Protein AF-A0A951GWH3-F1 (afdb_monomer)

Radius of gyration: 17.45 Å; Cα contacts (8 Å, |Δi|>4): 68; chains: 1; bounding box: 43×40×38 Å

Structure (mmCIF, N/CA/C/O backbone):
data_AF-A0A951GWH3-F1
#
_entry.id   AF-A0A951GWH3-F1
#
loop_
_atom_site.group_PDB
_atom_site.id
_atom_site.type_symbol
_atom_site.label_atom_id
_atom_site.label_alt_id
_atom_site.label_comp_id
_atom_site.label_asym_id
_atom_site.label_entity_id
_atom_site.label_seq_id
_atom_site.pdbx_PDB_ins_code
_atom_site.Cartn_x
_atom_site.Cartn_y
_atom_site.Cartn_z
_atom_site.occupancy
_atom_site.B_iso_or_equiv
_atom_site.auth_seq_id
_atom_site.auth_comp_id
_atom_site.auth_asym_id
_atom_site.auth_atom_id
_atom_site.pdbx_PDB_model_num
ATOM 1 N N . MET A 1 1 ? 29.185 -3.821 -13.936 1.00 91.06 1 MET A N 1
ATOM 2 C CA . MET A 1 1 ? 28.615 -3.112 -12.762 1.00 91.06 1 MET A CA 1
ATOM 3 C C . MET A 1 1 ? 28.090 -1.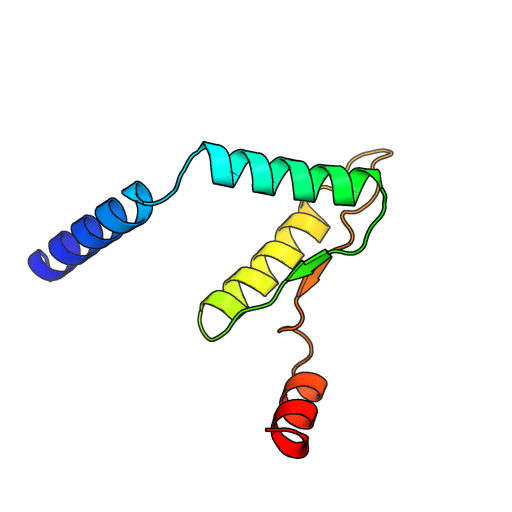720 -13.116 1.00 91.06 1 MET A C 1
ATOM 5 O O . MET A 1 1 ? 26.893 -1.509 -12.989 1.00 91.06 1 MET A O 1
ATOM 9 N N . LYS A 1 2 ? 28.926 -0.787 -13.606 1.00 95.12 2 LYS A N 1
ATOM 10 C CA . LYS A 1 2 ? 28.488 0.583 -13.959 1.00 95.12 2 LYS A CA 1
ATOM 11 C C . LYS A 1 2 ? 27.312 0.615 -14.949 1.00 95.12 2 LYS A C 1
ATOM 13 O O . LYS A 1 2 ? 26.356 1.347 -14.724 1.00 95.12 2 LYS A O 1
ATOM 18 N N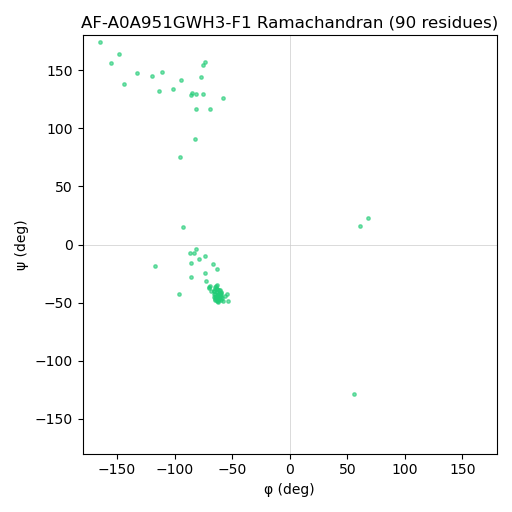 . ASP A 1 3 ? 27.333 -0.228 -15.979 1.00 96.81 3 ASP A N 1
ATOM 19 C CA . ASP A 1 3 ? 26.248 -0.265 -16.975 1.00 96.81 3 ASP A CA 1
ATOM 20 C C . ASP A 1 3 ? 24.962 -0.899 -16.437 1.00 96.81 3 ASP A C 1
ATOM 22 O O . ASP A 1 3 ? 23.867 -0.455 -16.770 1.00 96.81 3 ASP A O 1
ATOM 26 N N . HIS A 1 4 ? 25.080 -1.867 -15.521 1.00 97.25 4 HIS A N 1
ATOM 27 C CA . HIS A 1 4 ? 23.925 -2.432 -14.822 1.00 97.25 4 HIS A CA 1
ATOM 28 C C . HIS A 1 4 ? 23.228 -1.375 -13.954 1.00 97.25 4 HIS A C 1
ATOM 30 O O . HIS A 1 4 ? 22.007 -1.248 -14.011 1.00 97.25 4 HIS A O 1
ATOM 36 N N . LEU A 1 5 ? 24.003 -0.580 -13.205 1.00 98.06 5 LEU A N 1
ATOM 37 C CA . LEU A 1 5 ? 23.477 0.518 -12.388 1.00 98.06 5 LEU A CA 1
ATOM 38 C C . LEU A 1 5 ? 22.784 1.580 -13.246 1.00 98.06 5 LEU A C 1
ATOM 40 O O . LEU A 1 5 ? 21.668 1.979 -12.928 1.00 98.06 5 LEU A O 1
ATOM 44 N N . ARG A 1 6 ? 23.400 1.993 -14.363 1.00 98.19 6 ARG A N 1
ATOM 45 C CA . ARG A 1 6 ? 22.766 2.921 -15.314 1.00 98.19 6 ARG A CA 1
ATOM 46 C C . ARG A 1 6 ? 21.445 2.364 -15.830 1.00 98.19 6 ARG A C 1
ATOM 48 O O . ARG A 1 6 ? 20.433 3.050 -15.758 1.00 98.19 6 ARG A O 1
ATOM 55 N N . GLY A 1 7 ? 21.438 1.104 -16.265 1.00 98.44 7 GLY A N 1
ATOM 56 C CA . GLY A 1 7 ? 20.222 0.446 -16.734 1.00 98.44 7 GLY A CA 1
ATOM 57 C C . GLY A 1 7 ? 19.127 0.376 -15.665 1.00 98.44 7 GLY A C 1
ATOM 58 O O . GLY A 1 7 ? 17.961 0.610 -15.975 1.00 98.44 7 GLY A O 1
ATOM 59 N N . TYR A 1 8 ? 19.479 0.084 -14.410 1.00 97.94 8 TYR A N 1
ATOM 60 C CA . TYR A 1 8 ? 18.528 0.095 -13.296 1.00 97.94 8 TYR A CA 1
ATOM 61 C C . TYR A 1 8 ? 17.929 1.486 -13.067 1.00 97.94 8 TYR A C 1
ATOM 63 O O . TYR A 1 8 ? 16.709 1.611 -13.021 1.00 97.94 8 TYR A O 1
ATOM 71 N N . LEU A 1 9 ? 18.762 2.529 -12.995 1.00 98.31 9 LEU A N 1
ATOM 72 C CA . LEU A 1 9 ? 18.298 3.904 -12.788 1.00 98.31 9 LEU A CA 1
ATOM 73 C C . LEU A 1 9 ? 17.393 4.386 -13.927 1.00 98.31 9 LEU A C 1
ATOM 75 O O . LEU A 1 9 ? 16.376 5.021 -13.664 1.00 98.31 9 LEU A O 1
ATOM 79 N N . THR A 1 10 ? 17.702 4.032 -15.178 1.00 98.44 10 THR A N 1
ATOM 80 C CA . THR A 1 10 ? 16.830 4.335 -16.322 1.00 98.44 10 THR A CA 1
ATOM 81 C C . THR A 1 10 ? 15.463 3.664 -16.184 1.00 98.44 10 THR A C 1
ATOM 83 O O . THR A 1 10 ? 14.442 4.318 -16.385 1.00 98.44 10 THR A O 1
ATOM 86 N N . ARG A 1 11 ? 15.418 2.378 -15.801 1.00 98.19 11 ARG A N 1
ATOM 87 C CA . ARG A 1 11 ? 14.146 1.667 -15.582 1.00 98.19 11 ARG A CA 1
ATOM 88 C C . ARG A 1 11 ? 13.361 2.239 -14.406 1.00 98.19 11 ARG A C 1
ATOM 90 O O . ARG A 1 11 ? 12.149 2.376 -14.512 1.00 98.19 11 ARG A O 1
ATOM 97 N N . LEU A 1 12 ? 14.041 2.595 -13.316 1.00 97.94 12 LEU A N 1
ATOM 98 C CA . LEU A 1 12 ? 13.412 3.226 -12.159 1.00 97.94 12 LEU A CA 1
ATOM 99 C C . LEU A 1 12 ? 12.791 4.574 -12.540 1.00 97.94 12 LEU A C 1
ATOM 101 O O . LEU A 1 12 ? 11.634 4.816 -12.219 1.00 97.94 12 LEU A O 1
ATOM 105 N N . HIS A 1 13 ? 13.523 5.420 -13.268 1.00 98.12 13 HIS A N 1
ATOM 106 C CA . HIS A 1 13 ? 12.996 6.692 -13.760 1.00 98.12 13 HIS A CA 1
ATOM 107 C C . HIS A 1 13 ? 11.772 6.486 -14.658 1.00 98.12 13 HIS A C 1
ATOM 109 O O . HIS A 1 13 ? 10.760 7.157 -14.480 1.00 98.12 13 HIS A O 1
ATOM 115 N N . ALA A 1 14 ? 11.841 5.537 -15.5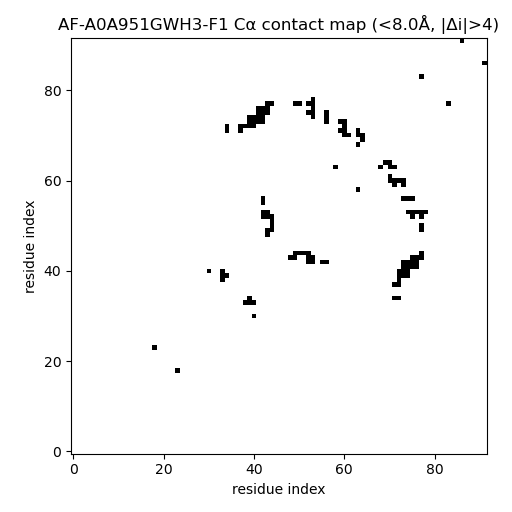97 1.00 98.19 14 ALA A N 1
ATOM 116 C CA . ALA A 1 14 ? 10.712 5.217 -16.465 1.00 98.19 14 ALA A CA 1
ATOM 117 C C . ALA A 1 14 ? 9.484 4.754 -15.664 1.00 98.19 14 ALA A C 1
ATOM 119 O O . ALA A 1 14 ? 8.386 5.219 -15.938 1.00 98.19 14 ALA A O 1
ATOM 120 N N . ALA A 1 15 ? 9.669 3.902 -14.651 1.00 97.25 15 ALA A N 1
ATOM 121 C CA . ALA A 1 15 ? 8.586 3.446 -13.781 1.00 97.25 15 ALA A CA 1
ATOM 122 C C . ALA A 1 15 ? 7.996 4.579 -12.924 1.00 97.25 15 ALA A C 1
ATOM 124 O O . ALA A 1 15 ? 6.785 4.663 -12.761 1.00 97.25 15 ALA A O 1
ATOM 125 N N . LEU A 1 16 ? 8.825 5.482 -12.395 1.00 96.19 16 LEU A N 1
ATOM 126 C CA . LEU A 1 16 ? 8.335 6.646 -11.650 1.00 96.19 16 LEU A CA 1
ATOM 127 C C . LEU A 1 16 ? 7.540 7.600 -12.550 1.00 96.19 16 LEU A C 1
ATOM 129 O O . LEU A 1 16 ? 6.530 8.144 -12.117 1.00 96.19 16 LEU A O 1
ATOM 133 N N . ALA A 1 17 ? 7.951 7.756 -13.810 1.00 96.69 17 ALA A N 1
ATOM 134 C CA . ALA A 1 17 ? 7.262 8.605 -14.776 1.00 96.69 17 ALA A CA 1
ATOM 135 C C . ALA A 1 17 ? 5.859 8.097 -15.159 1.00 96.69 17 ALA A C 1
ATOM 137 O O . ALA A 1 17 ? 5.074 8.870 -15.701 1.00 96.69 17 ALA A O 1
ATOM 138 N N . THR A 1 18 ? 5.516 6.830 -14.883 1.00 97.00 18 THR A N 1
ATOM 139 C CA . THR A 1 18 ? 4.156 6.313 -15.120 1.00 97.00 18 THR A CA 1
ATOM 140 C C . THR A 1 18 ? 3.181 6.624 -13.986 1.00 97.00 18 THR A C 1
ATOM 142 O O . THR A 1 18 ? 1.996 6.326 -14.110 1.00 97.00 18 THR A O 1
ATOM 145 N N . ILE A 1 19 ? 3.653 7.167 -12.862 1.00 95.75 19 ILE A N 1
ATOM 146 C CA . ILE A 1 19 ? 2.802 7.469 -11.709 1.00 95.75 19 ILE A CA 1
ATOM 147 C C . ILE A 1 19 ? 2.096 8.808 -11.953 1.00 95.75 19 ILE A C 1
ATOM 149 O O . ILE A 1 19 ? 2.742 9.851 -12.024 1.00 95.75 19 ILE A O 1
ATOM 153 N N . SER A 1 20 ? 0.764 8.788 -12.047 1.00 97.12 20 SER A N 1
ATOM 154 C CA . SER A 1 20 ? -0.051 10.009 -12.098 1.00 97.12 20 SER A CA 1
ATOM 155 C C . SER A 1 20 ? -0.136 10.650 -10.713 1.00 97.12 20 SER A C 1
ATOM 157 O O . SER A 1 20 ? -0.490 9.997 -9.725 1.00 97.12 20 SER A O 1
ATOM 159 N N . ALA A 1 21 ? 0.156 11.950 -10.648 1.00 96.25 21 ALA A N 1
ATOM 160 C CA . ALA A 1 21 ? 0.031 12.731 -9.422 1.00 96.25 21 ALA A CA 1
ATOM 161 C C . ALA A 1 21 ? -1.430 12.803 -8.951 1.00 96.25 21 ALA A C 1
ATOM 163 O O . ALA A 1 21 ? -1.705 12.745 -7.755 1.00 96.25 21 ALA A O 1
ATOM 164 N N . GLU A 1 22 ? -2.367 12.863 -9.894 1.00 97.62 22 GLU A N 1
ATOM 165 C CA . GLU A 1 22 ? -3.805 12.916 -9.648 1.00 97.62 22 GLU A CA 1
ATOM 166 C C . GLU A 1 22 ? -4.299 11.621 -8.996 1.00 97.62 22 GLU A C 1
ATOM 168 O O . GLU A 1 22 ? -4.992 11.667 -7.981 1.00 97.62 22 GLU A O 1
ATOM 173 N N . GLN A 1 23 ? -3.888 10.460 -9.519 1.00 96.81 23 GLN A N 1
ATOM 174 C CA . GLN A 1 23 ? -4.235 9.161 -8.932 1.00 96.81 23 GLN A CA 1
ATOM 175 C C . GLN A 1 23 ? -3.653 8.997 -7.522 1.00 96.81 23 GLN A C 1
ATOM 177 O O . GLN A 1 23 ? -4.311 8.452 -6.633 1.00 96.81 23 GLN A O 1
ATOM 182 N N . LEU A 1 24 ? -2.429 9.484 -7.296 1.00 96.38 24 LEU A N 1
ATOM 183 C CA . LEU A 1 24 ? -1.796 9.432 -5.980 1.00 96.38 24 LEU A CA 1
ATOM 184 C C . LEU A 1 24 ? -2.501 10.348 -4.965 1.00 96.38 24 LEU A C 1
ATOM 186 O O . LEU A 1 24 ? -2.696 9.956 -3.810 1.00 96.38 24 LEU A O 1
ATOM 190 N N . ALA A 1 25 ? -2.915 11.542 -5.393 1.00 97.62 25 ALA A N 1
ATOM 191 C CA . ALA A 1 25 ? -3.714 12.451 -4.578 1.00 97.62 25 ALA A CA 1
ATOM 192 C C . ALA A 1 25 ? -5.072 11.825 -4.228 1.00 97.62 25 ALA A C 1
ATOM 194 O O . ALA A 1 25 ? -5.452 11.793 -3.059 1.00 97.62 25 ALA A O 1
ATOM 195 N N . GLU A 1 26 ? -5.755 11.225 -5.206 1.00 97.94 26 GLU A N 1
ATOM 196 C CA . GLU A 1 26 ? -7.035 10.554 -4.979 1.00 97.94 26 GLU A CA 1
ATOM 197 C C . GLU A 1 26 ? -6.910 9.386 -3.985 1.00 97.94 26 GLU A C 1
ATOM 199 O O . GLU A 1 26 ? -7.747 9.229 -3.090 1.00 97.94 26 GLU A O 1
ATOM 204 N N . LEU A 1 27 ? -5.854 8.572 -4.099 1.00 96.31 27 LEU A N 1
ATOM 205 C CA . LEU A 1 27 ? -5.574 7.502 -3.139 1.00 96.31 27 LEU A CA 1
ATOM 206 C C . LEU A 1 27 ? -5.373 8.061 -1.724 1.00 96.31 27 LEU A C 1
ATOM 208 O O . LEU A 1 27 ? -5.933 7.528 -0.761 1.00 96.31 27 LEU A O 1
ATOM 212 N N . SER A 1 28 ? -4.604 9.143 -1.604 1.00 96.12 28 SER A N 1
ATOM 213 C CA . SER A 1 28 ? -4.323 9.802 -0.325 1.00 96.12 28 SER A CA 1
ATOM 214 C C . SER A 1 28 ? -5.607 10.332 0.322 1.00 96.12 28 SER A C 1
ATOM 216 O O . SER A 1 28 ? -5.859 10.068 1.500 1.00 96.12 28 SER A O 1
ATOM 218 N N . ASP A 1 29 ? -6.475 10.974 -0.462 1.00 97.94 29 ASP A N 1
ATOM 219 C CA . ASP A 1 29 ? -7.774 11.469 -0.004 1.00 97.94 29 ASP A CA 1
ATOM 220 C C . ASP A 1 29 ? -8.693 10.335 0.460 1.00 97.94 29 ASP A C 1
ATOM 222 O O . ASP A 1 29 ? -9.345 10.436 1.502 1.00 97.94 29 ASP A O 1
ATOM 226 N N . ARG A 1 30 ? -8.740 9.219 -0.278 1.00 97.69 30 ARG A N 1
ATOM 227 C CA . ARG A 1 30 ? -9.546 8.043 0.093 1.00 97.69 30 ARG A CA 1
ATOM 228 C C . ARG A 1 30 ? -9.071 7.420 1.408 1.00 97.69 30 ARG A C 1
ATOM 230 O O . ARG A 1 30 ? -9.900 7.050 2.248 1.00 97.69 30 ARG A O 1
ATOM 237 N N . LEU A 1 31 ? -7.757 7.328 1.615 1.00 96.44 31 LEU A N 1
ATOM 238 C CA . LEU A 1 31 ? -7.177 6.851 2.872 1.00 96.44 31 LEU A CA 1
ATOM 239 C C . LEU A 1 31 ? -7.495 7.803 4.028 1.00 96.44 31 LEU A C 1
ATOM 241 O O . LEU A 1 31 ? -7.930 7.355 5.090 1.00 96.44 31 LEU A O 1
ATOM 245 N N . TYR A 1 32 ? -7.349 9.112 3.816 1.00 95.25 32 TYR A N 1
ATOM 246 C CA . TYR A 1 32 ? -7.634 10.109 4.842 1.00 95.25 32 TYR A CA 1
ATOM 247 C C . TYR A 1 32 ? -9.116 10.136 5.236 1.00 95.25 32 TYR A C 1
ATOM 249 O O . TYR A 1 32 ? -9.435 10.118 6.425 1.00 95.25 32 TYR A O 1
ATOM 257 N N . ARG A 1 33 ? -10.034 10.061 4.265 1.00 97.31 33 ARG A N 1
ATOM 258 C CA . ARG A 1 33 ? -11.475 9.917 4.538 1.00 97.31 33 ARG A CA 1
ATOM 259 C C . ARG A 1 33 ? -11.776 8.646 5.326 1.00 97.31 33 ARG A C 1
ATOM 261 O O . ARG A 1 33 ? -12.533 8.689 6.286 1.00 97.31 33 ARG A O 1
ATOM 268 N N . SER A 1 34 ? -11.138 7.524 4.988 1.00 96.19 34 SER A N 1
ATOM 269 C CA . SER A 1 34 ? -11.307 6.271 5.739 1.00 96.19 34 SER A CA 1
ATOM 270 C C . SER A 1 34 ? -10.877 6.416 7.202 1.00 96.19 34 SER A C 1
ATOM 272 O O . SER A 1 34 ? -11.562 5.931 8.101 1.00 96.19 34 SER A O 1
ATOM 274 N N . TYR A 1 35 ? -9.794 7.151 7.455 1.00 94.69 35 TYR A N 1
ATOM 275 C CA . TYR A 1 35 ? -9.373 7.518 8.80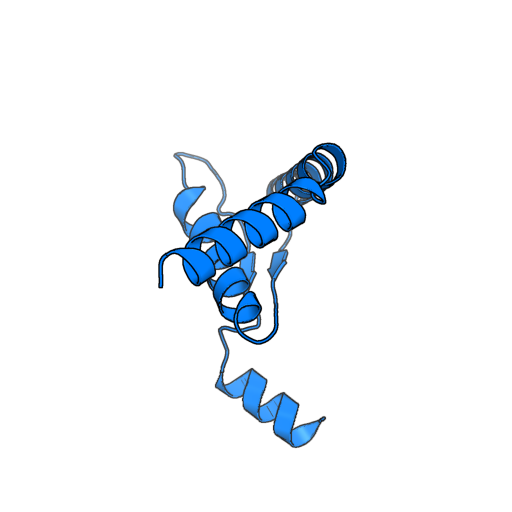3 1.00 94.69 35 TYR A CA 1
ATOM 276 C C . TYR A 1 35 ? -10.383 8.430 9.521 1.00 94.69 35 TYR A C 1
ATOM 278 O O . TYR A 1 35 ? -10.726 8.184 10.682 1.00 94.69 35 TYR A O 1
ATOM 286 N N . GLN A 1 36 ? -10.897 9.461 8.844 1.00 94.19 36 GLN A N 1
ATOM 287 C CA . GLN A 1 36 ? -11.914 10.365 9.396 1.00 94.19 36 GLN A CA 1
ATOM 288 C C . GLN A 1 36 ? -13.230 9.642 9.714 1.00 94.19 36 GLN A C 1
ATOM 290 O O . GLN A 1 36 ? -13.849 9.911 10.744 1.00 94.19 36 GLN A O 1
ATOM 295 N N . ASP A 1 37 ? -13.600 8.652 8.914 1.00 96.44 37 ASP A N 1
ATOM 296 C CA . ASP A 1 37 ? -14.796 7.838 9.128 1.00 96.44 37 ASP A CA 1
ATOM 297 C C . ASP A 1 37 ? -14.577 6.713 10.157 1.00 96.44 37 ASP A C 1
ATOM 299 O O . ASP A 1 37 ? -15.505 5.975 10.479 1.00 96.44 37 ASP A O 1
ATOM 303 N N . GLY A 1 38 ? -13.353 6.540 10.674 1.00 94.50 38 GLY A N 1
ATOM 304 C CA . GLY A 1 38 ? -13.019 5.462 11.611 1.00 94.50 38 GLY A CA 1
ATOM 305 C C . GLY A 1 38 ? -13.066 4.059 10.991 1.00 94.50 38 GLY A C 1
ATOM 306 O O . GLY A 1 38 ? -13.230 3.074 11.714 1.00 94.50 38 GLY A O 1
ATOM 307 N N . LYS A 1 39 ? -12.928 3.954 9.665 1.00 97.19 39 LYS A N 1
ATOM 308 C CA . LYS A 1 39 ? -12.956 2.691 8.917 1.00 97.19 39 LYS A CA 1
ATOM 309 C C . LYS A 1 39 ? -11.657 1.909 9.094 1.00 97.19 39 LYS A C 1
ATOM 311 O O . LYS A 1 39 ? -10.598 2.475 9.349 1.00 97.19 39 LYS A O 1
ATOM 316 N N . GLN A 1 40 ? -11.750 0.592 8.930 1.00 97.44 40 GLN A N 1
ATOM 317 C CA . GLN A 1 40 ? -10.592 -0.293 8.847 1.00 97.44 40 GLN A CA 1
ATOM 318 C C . GLN A 1 40 ? -10.075 -0.335 7.406 1.00 97.44 40 GLN A C 1
ATOM 320 O O . GLN A 1 40 ? -10.843 -0.594 6.482 1.00 97.44 40 GLN A O 1
ATOM 325 N N . VAL A 1 41 ? -8.773 -0.132 7.231 1.00 97.75 41 VAL A N 1
ATOM 326 C CA . VAL A 1 41 ? -8.065 -0.350 5.969 1.00 97.75 41 VAL A CA 1
ATOM 327 C C . VAL A 1 41 ? -7.326 -1.684 6.044 1.00 97.75 41 VAL A C 1
ATOM 329 O O . VAL A 1 41 ? -6.662 -1.990 7.037 1.00 97.75 41 VAL A O 1
ATOM 332 N N . PHE A 1 42 ? -7.446 -2.480 4.988 1.00 97.88 42 PHE A N 1
ATOM 333 C CA . PHE A 1 42 ? -6.666 -3.696 4.801 1.00 97.88 42 PHE A CA 1
ATOM 334 C C . PHE A 1 42 ? -5.750 -3.503 3.601 1.00 97.88 42 PHE A C 1
ATOM 336 O O . PHE A 1 42 ? -6.199 -3.045 2.550 1.00 97.88 42 PHE A O 1
ATOM 343 N N . VAL A 1 43 ? -4.476 -3.835 3.767 1.00 97.75 43 VAL A N 1
ATOM 344 C CA . VAL A 1 43 ? -3.480 -3.816 2.693 1.00 97.75 43 VAL A CA 1
ATOM 345 C C . VAL A 1 43 ? -2.916 -5.215 2.506 1.00 97.75 43 VAL A C 1
ATOM 347 O O . VAL A 1 43 ? -2.816 -5.989 3.457 1.00 97.75 43 VAL A O 1
ATOM 350 N N . LEU A 1 44 ? -2.603 -5.566 1.265 1.00 97.81 44 LEU A N 1
ATOM 351 C CA . LEU A 1 44 ? -2.043 -6.861 0.918 1.00 97.81 44 LEU A CA 1
ATOM 352 C C . LEU A 1 44 ? -1.240 -6.770 -0.377 1.00 97.81 44 LEU A C 1
ATOM 354 O O . LEU A 1 44 ? -1.490 -5.904 -1.215 1.00 97.81 44 LEU A O 1
ATOM 358 N N . GLY A 1 45 ? -0.307 -7.694 -0.554 1.00 96.81 45 GLY A N 1
ATOM 359 C CA . GLY A 1 45 ? 0.447 -7.851 -1.790 1.00 96.81 45 GLY A CA 1
ATOM 360 C C . GLY A 1 45 ? 1.177 -9.187 -1.853 1.00 96.81 45 GLY A C 1
ATOM 361 O O . GLY A 1 45 ? 1.210 -9.934 -0.879 1.00 96.81 45 GLY A O 1
ATOM 362 N N . ASN A 1 46 ? 1.790 -9.473 -3.001 1.00 95.88 46 ASN A N 1
ATOM 363 C CA . ASN A 1 46 ? 2.569 -10.692 -3.231 1.00 95.88 46 ASN A CA 1
ATOM 364 C C . ASN A 1 46 ? 4.064 -10.368 -3.359 1.00 95.88 46 ASN A C 1
ATOM 366 O O . ASN A 1 46 ? 4.437 -9.301 -3.850 1.00 95.88 46 ASN A O 1
ATOM 370 N N . GLY A 1 47 ? 4.933 -11.292 -2.938 1.00 94.81 47 GLY A N 1
ATOM 371 C CA . GLY A 1 47 ? 6.389 -11.118 -3.023 1.00 94.81 47 GLY A CA 1
ATOM 372 C C . GLY A 1 47 ? 6.868 -9.842 -2.317 1.00 94.81 47 GLY A C 1
ATOM 373 O O . GLY A 1 47 ? 6.498 -9.586 -1.175 1.00 94.81 47 GLY A O 1
ATOM 374 N N . GLY A 1 48 ? 7.651 -9.002 -3.001 1.00 95.81 48 GLY A N 1
ATOM 375 C CA . GLY A 1 48 ? 8.109 -7.714 -2.451 1.00 95.81 48 GLY A CA 1
ATOM 376 C C . GLY A 1 48 ? 6.981 -6.714 -2.142 1.00 95.81 48 GLY A C 1
ATOM 377 O O . GLY A 1 48 ? 7.144 -5.822 -1.311 1.00 95.81 48 GLY A O 1
ATOM 378 N N . SER A 1 49 ? 5.802 -6.864 -2.751 1.00 97.12 49 SER A N 1
ATOM 379 C CA . SER A 1 49 ? 4.639 -6.046 -2.393 1.00 97.12 49 SER A CA 1
ATOM 380 C C . SER A 1 49 ? 4.029 -6.461 -1.053 1.00 97.12 49 SER A C 1
ATOM 382 O O . SER A 1 49 ? 3.425 -5.618 -0.398 1.00 97.12 49 SER A O 1
ATOM 384 N N . ALA A 1 50 ? 4.223 -7.712 -0.610 1.00 97.75 50 ALA A N 1
ATOM 385 C CA . ALA A 1 50 ? 3.796 -8.159 0.718 1.00 97.75 50 ALA A CA 1
ATOM 386 C C . ALA A 1 50 ? 4.544 -7.395 1.818 1.00 97.75 50 ALA A C 1
ATOM 388 O O . ALA A 1 50 ? 3.924 -6.860 2.733 1.00 97.75 50 ALA A O 1
ATOM 389 N N . SER A 1 51 ? 5.871 -7.259 1.685 1.00 97.56 51 SER A N 1
ATOM 390 C CA . SER A 1 51 ? 6.655 -6.465 2.636 1.00 97.56 51 SER A CA 1
ATOM 391 C C . SER A 1 51 ? 6.272 -4.987 2.574 1.00 97.56 51 SER A C 1
ATOM 393 O O . SER A 1 51 ? 6.148 -4.351 3.615 1.00 97.56 51 SER A O 1
ATOM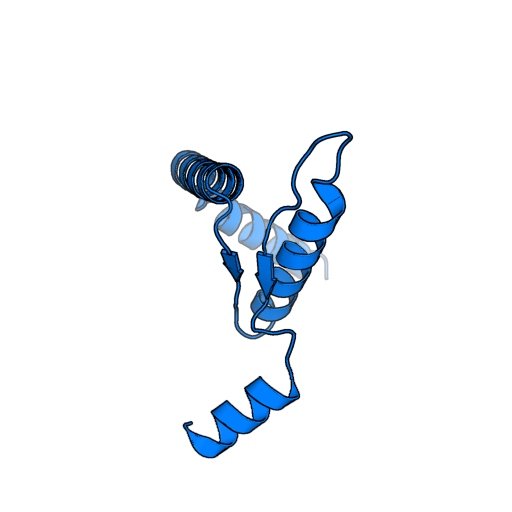 395 N N . THR A 1 52 ? 6.000 -4.445 1.382 1.00 97.88 52 THR A N 1
ATOM 396 C CA . THR A 1 52 ? 5.510 -3.063 1.226 1.00 97.88 52 THR A CA 1
ATOM 397 C C . THR A 1 52 ? 4.168 -2.845 1.940 1.00 97.88 52 THR A C 1
ATOM 399 O O . THR A 1 52 ? 4.004 -1.836 2.622 1.00 97.88 52 THR A O 1
ATOM 402 N N . ALA A 1 53 ? 3.227 -3.792 1.842 1.00 98.12 53 ALA A N 1
ATOM 403 C CA . ALA A 1 53 ? 1.938 -3.732 2.535 1.00 98.12 53 ALA A CA 1
ATOM 404 C C . ALA A 1 53 ? 2.110 -3.746 4.063 1.00 98.12 53 ALA A C 1
ATOM 406 O O . ALA A 1 53 ? 1.556 -2.892 4.757 1.00 98.12 53 ALA A O 1
ATOM 407 N N . SER A 1 54 ? 2.932 -4.657 4.587 1.00 97.94 54 SER A N 1
ATOM 408 C CA . SER A 1 54 ? 3.249 -4.724 6.019 1.00 97.94 54 SER A CA 1
ATOM 409 C C . SER A 1 54 ? 3.955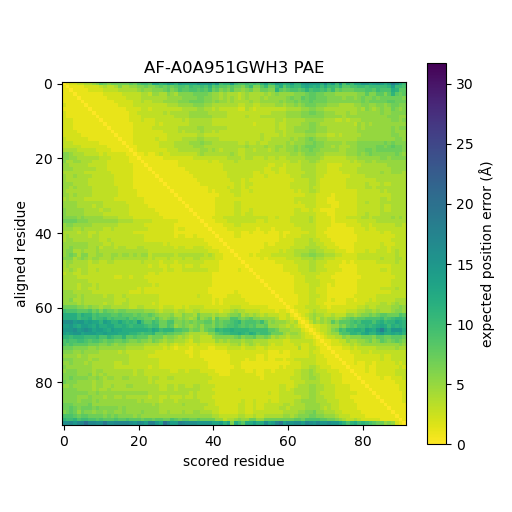 -3.464 6.522 1.00 97.94 54 SER A C 1
ATOM 411 O O . SER A 1 54 ? 3.577 -2.917 7.559 1.00 97.94 54 SER A O 1
ATOM 413 N N . HIS A 1 55 ? 4.914 -2.930 5.759 1.00 97.50 55 HIS A N 1
ATOM 414 C CA . HIS A 1 55 ? 5.569 -1.663 6.088 1.00 97.50 55 HIS A CA 1
ATOM 415 C C . HIS A 1 55 ? 4.587 -0.486 6.089 1.00 97.50 55 HIS A C 1
ATOM 417 O O . HIS A 1 55 ? 4.576 0.287 7.043 1.00 97.50 55 HIS A O 1
ATOM 423 N N . MET A 1 56 ? 3.702 -0.384 5.093 1.00 97.00 56 MET A N 1
ATOM 424 C CA . MET A 1 56 ? 2.670 0.658 5.050 1.00 97.00 56 MET A CA 1
ATOM 425 C C . MET A 1 56 ? 1.724 0.578 6.255 1.00 97.00 56 MET A C 1
ATOM 427 O O . MET A 1 56 ? 1.391 1.608 6.845 1.00 97.00 56 MET A O 1
ATOM 431 N N . ALA A 1 57 ? 1.304 -0.632 6.640 1.00 97.06 57 ALA A N 1
ATOM 432 C CA . ALA A 1 57 ? 0.478 -0.836 7.825 1.00 97.06 57 ALA A CA 1
ATOM 433 C C . ALA A 1 57 ? 1.205 -0.383 9.100 1.00 97.06 57 ALA A C 1
ATOM 435 O O . ALA A 1 57 ? 0.613 0.325 9.915 1.00 97.06 57 ALA A O 1
ATOM 436 N N . ALA A 1 58 ? 2.488 -0.724 9.249 1.00 95.69 58 ALA A N 1
ATOM 437 C CA . ALA A 1 58 ? 3.304 -0.286 10.378 1.00 95.69 58 ALA A CA 1
ATOM 438 C C . ALA A 1 58 ? 3.450 1.245 10.427 1.00 95.69 58 ALA A C 1
ATOM 440 O O . ALA A 1 58 ? 3.206 1.854 11.472 1.00 95.69 58 ALA A O 1
ATOM 441 N N . ASP A 1 59 ? 3.789 1.874 9.300 1.00 95.19 59 ASP A N 1
ATOM 442 C CA . ASP A 1 59 ? 3.998 3.318 9.221 1.00 95.19 59 ASP A CA 1
ATOM 443 C C . ASP A 1 59 ? 2.722 4.096 9.525 1.00 95.19 59 ASP A C 1
ATOM 445 O O . ASP A 1 59 ? 2.742 4.998 10.362 1.00 95.19 59 ASP A O 1
ATOM 449 N N . LEU A 1 60 ? 1.596 3.736 8.908 1.00 94.38 60 LEU A N 1
ATOM 450 C CA . LEU A 1 60 ? 0.331 4.431 9.140 1.00 94.38 60 LEU A CA 1
ATOM 451 C C . LEU A 1 60 ? -0.228 4.158 10.542 1.00 94.38 60 LEU A C 1
ATOM 453 O O . LEU A 1 60 ? -0.758 5.071 11.165 1.00 94.38 60 LEU A O 1
ATOM 457 N N . ALA A 1 61 ? -0.074 2.951 11.092 1.00 92.06 61 ALA A N 1
ATOM 458 C CA . ALA A 1 61 ? -0.546 2.662 12.447 1.00 92.06 61 ALA A CA 1
ATOM 459 C C . ALA A 1 61 ? 0.268 3.393 13.532 1.00 92.06 61 ALA A C 1
ATOM 461 O O . ALA A 1 61 ? -0.294 3.797 14.556 1.00 92.06 61 ALA A O 1
ATOM 462 N N . LYS A 1 62 ? 1.585 3.553 13.332 1.00 89.31 62 LYS A N 1
ATOM 463 C CA . LYS A 1 62 ? 2.503 4.110 14.338 1.00 89.31 62 LYS A CA 1
ATOM 464 C C . LYS A 1 62 ? 2.769 5.603 14.152 1.00 89.31 62 LYS A C 1
ATOM 466 O O . LYS A 1 62 ? 2.827 6.327 15.143 1.00 89.31 62 LYS A O 1
ATOM 471 N N . ASN A 1 63 ? 2.981 6.080 12.925 1.00 85.94 63 ASN A N 1
ATOM 472 C CA . ASN A 1 63 ? 3.460 7.446 12.679 1.00 85.94 63 ASN A CA 1
ATOM 473 C C . ASN A 1 63 ? 2.335 8.494 12.609 1.00 85.94 63 ASN A C 1
ATOM 475 O O . ASN A 1 63 ? 2.634 9.682 12.602 1.00 85.94 63 ASN A O 1
ATOM 479 N N . THR A 1 64 ? 1.056 8.102 12.619 1.00 82.56 64 THR A N 1
ATOM 480 C CA . THR A 1 64 ? -0.076 9.055 12.648 1.00 82.56 64 THR A CA 1
ATOM 481 C C . THR A 1 64 ? -0.571 9.371 14.067 1.00 82.56 64 THR A C 1
ATOM 483 O O . THR A 1 64 ? -1.687 9.862 14.240 1.00 82.56 64 THR A O 1
ATOM 486 N N . ILE A 1 65 ? 0.203 9.034 15.102 1.00 85.38 65 ILE A N 1
ATOM 487 C CA . ILE A 1 65 ? -0.181 9.244 16.503 1.00 85.38 65 ILE A CA 1
ATOM 488 C C . ILE A 1 65 ? 0.102 10.700 16.896 1.00 85.38 65 ILE A C 1
ATOM 490 O O . ILE A 1 65 ? 1.211 11.195 16.719 1.00 85.38 65 ILE A O 1
ATOM 494 N N . GLY A 1 66 ? -0.891 11.370 17.480 1.00 85.75 66 GLY A N 1
ATOM 495 C CA . GLY A 1 66 ? -0.776 12.726 18.018 1.00 85.75 66 GLY A CA 1
ATOM 496 C C . GLY A 1 66 ? -1.692 12.924 19.225 1.00 85.75 66 GLY A C 1
ATOM 497 O O . GLY A 1 66 ? -2.606 12.127 19.452 1.00 85.75 66 GLY A O 1
ATOM 498 N N . ALA A 1 67 ? -1.453 13.977 20.011 1.00 86.94 67 ALA A N 1
ATOM 499 C CA . ALA A 1 67 ? -2.322 14.312 21.139 1.00 86.94 67 ALA A CA 1
ATOM 500 C C . ALA A 1 67 ? -3.761 14.526 20.639 1.00 86.94 67 ALA A C 1
ATOM 502 O O . ALA A 1 67 ? -3.987 15.296 19.709 1.00 86.94 67 ALA A O 1
ATOM 503 N N . ASN A 1 68 ? -4.721 13.817 21.239 1.00 85.88 68 ASN A N 1
ATOM 504 C CA . ASN A 1 68 ? -6.141 13.818 20.858 1.00 85.88 68 ASN A CA 1
ATOM 505 C C . ASN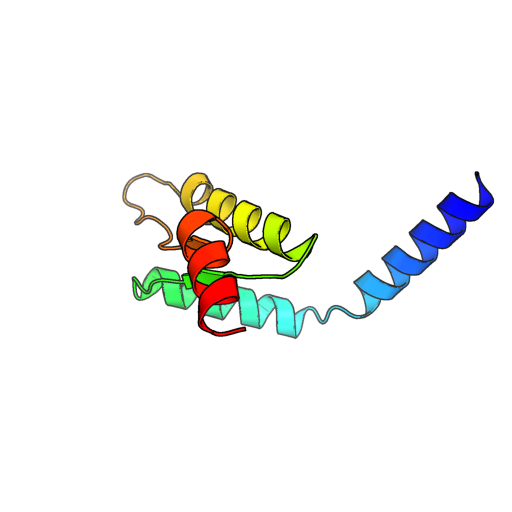 A 1 68 ? -6.450 13.340 19.422 1.00 85.88 68 ASN A C 1
ATOM 507 O O . ASN A 1 68 ? -7.564 13.535 18.939 1.00 85.88 68 ASN A O 1
ATOM 511 N N . MET A 1 69 ? -5.506 12.675 18.747 1.00 88.62 69 MET A N 1
ATOM 512 C CA . MET A 1 69 ? -5.734 12.056 17.438 1.00 88.62 69 MET A CA 1
ATOM 513 C C . MET A 1 69 ? -6.107 10.584 17.597 1.00 88.62 69 MET A C 1
ATOM 515 O O . MET A 1 69 ? -5.560 9.860 18.433 1.00 88.62 69 MET A O 1
ATOM 519 N N . ARG A 1 70 ? -7.038 10.116 16.764 1.00 89.12 70 ARG A N 1
ATOM 520 C CA . ARG A 1 70 ? -7.366 8.689 16.684 1.00 89.12 70 ARG A CA 1
ATOM 521 C C . ARG A 1 70 ? -6.231 7.954 15.967 1.00 89.12 70 ARG A C 1
ATOM 523 O O . ARG A 1 70 ? -5.480 8.546 15.200 1.00 89.12 70 ARG A O 1
ATOM 530 N N . ARG A 1 71 ? -6.098 6.647 16.199 1.00 91.06 71 A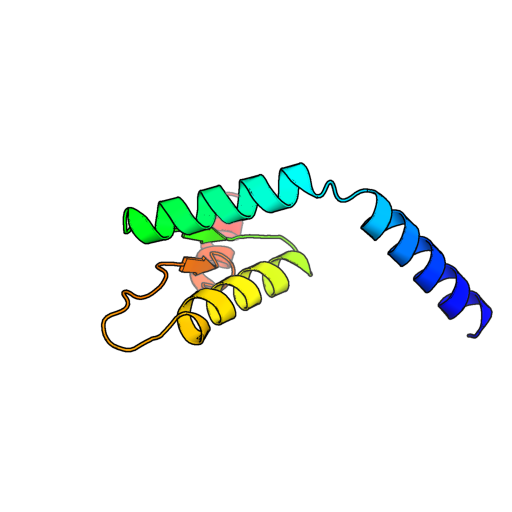RG A N 1
ATOM 531 C CA . ARG A 1 71 ? -5.136 5.825 15.446 1.00 91.06 71 ARG A CA 1
ATOM 532 C C . ARG A 1 71 ? -5.674 5.517 14.054 1.00 91.06 71 ARG A C 1
ATOM 534 O O . ARG A 1 71 ? -6.874 5.276 13.903 1.00 91.06 71 ARG A O 1
ATOM 541 N N . PHE A 1 72 ? -4.787 5.466 13.064 1.00 95.00 72 PHE A N 1
ATOM 542 C CA . PHE A 1 72 ? -5.138 4.939 11.753 1.00 95.00 72 PHE A CA 1
ATOM 543 C C . PHE A 1 72 ? -5.370 3.431 11.874 1.00 95.00 72 PHE A C 1
ATOM 545 O O . PHE A 1 72 ? -4.477 2.668 12.242 1.00 95.00 72 PHE A O 1
ATOM 552 N N . ARG A 1 73 ? -6.601 2.996 11.609 1.00 96.12 73 ARG A N 1
ATOM 553 C CA . ARG A 1 73 ? -6.990 1.589 11.687 1.00 96.12 73 ARG A CA 1
ATOM 554 C C . ARG A 1 73 ? -6.586 0.883 10.399 1.00 96.12 73 ARG A C 1
ATOM 556 O O . ARG A 1 73 ? -7.351 0.862 9.440 1.00 96.12 73 ARG A O 1
ATOM 563 N N . ILE A 1 74 ? -5.382 0.327 10.376 1.00 97.38 74 ILE A N 1
ATOM 564 C CA . ILE A 1 74 ? -4.832 -0.386 9.222 1.00 97.38 74 ILE A CA 1
ATOM 565 C C . ILE A 1 74 ? -4.214 -1.720 9.641 1.00 97.38 74 ILE A C 1
ATOM 567 O O . ILE A 1 74 ? -3.712 -1.852 10.754 1.00 97.38 74 ILE A O 1
ATOM 571 N N . MET A 1 75 ? -4.294 -2.716 8.763 1.00 97.75 75 MET A N 1
ATOM 572 C CA . MET A 1 75 ? -3.711 -4.044 8.946 1.00 97.75 75 MET A CA 1
ATOM 573 C C . MET A 1 75 ? -3.204 -4.570 7.606 1.00 97.75 75 MET A C 1
ATOM 575 O O . MET A 1 75 ? -3.904 -4.452 6.599 1.00 97.75 75 MET A O 1
ATOM 579 N N . SER A 1 76 ? -2.025 -5.192 7.609 1.00 98.25 76 SER A N 1
ATOM 580 C CA . SER A 1 76 ? -1.576 -6.010 6.487 1.00 98.25 76 SER A CA 1
ATOM 581 C C . SER A 1 76 ? -2.112 -7.429 6.633 1.00 98.25 76 SER A C 1
ATOM 583 O O . SER A 1 76 ? -1.947 -8.058 7.678 1.00 98.25 76 SER A O 1
ATOM 585 N N . LEU A 1 77 ? -2.748 -7.951 5.584 1.00 97.56 77 LEU A N 1
ATOM 586 C CA . LEU A 1 77 ? -3.178 -9.353 5.556 1.00 97.56 77 LEU A CA 1
ATOM 587 C C . LEU A 1 77 ? -1.997 -10.312 5.360 1.00 97.56 77 LEU A C 1
ATOM 589 O O . LEU A 1 77 ? -2.155 -11.516 5.538 1.00 97.56 77 LEU A O 1
ATOM 593 N N . ASN A 1 78 ? -0.812 -9.783 5.039 1.00 97.62 78 ASN A N 1
ATOM 594 C CA . ASN A 1 78 ? 0.406 -10.567 4.883 1.00 97.62 78 ASN A CA 1
ATOM 595 C C . ASN A 1 78 ? 1.071 -10.961 6.215 1.00 97.62 78 ASN A C 1
ATOM 597 O O . ASN A 1 78 ? 1.968 -11.799 6.216 1.00 97.62 78 ASN A O 1
ATOM 601 N N . ASP A 1 79 ? 0.658 -10.372 7.342 1.00 96.88 79 ASP A N 1
ATOM 602 C CA . ASP A 1 79 ? 1.355 -10.559 8.625 1.00 96.88 79 ASP A CA 1
ATOM 603 C C . ASP A 1 79 ? 0.897 -11.807 9.396 1.00 96.88 79 ASP A C 1
ATOM 605 O O . ASP A 1 79 ? 1.579 -12.263 10.314 1.00 96.88 79 ASP A O 1
ATOM 609 N N . ASN A 1 80 ? -0.247 -12.394 9.030 1.00 97.12 80 ASN A N 1
ATOM 610 C CA . ASN A 1 80 ? -0.763 -13.599 9.676 1.00 97.12 80 ASN A CA 1
ATOM 611 C C . ASN A 1 80 ? -0.349 -14.859 8.904 1.00 97.12 80 ASN A C 1
ATOM 613 O O . ASN A 1 80 ? -1.157 -15.471 8.204 1.00 97.12 80 ASN A O 1
ATOM 617 N N . VAL A 1 81 ? 0.922 -15.242 9.051 1.00 97.06 81 VAL A N 1
ATOM 618 C CA . VAL A 1 81 ? 1.508 -16.397 8.350 1.00 97.06 81 VAL A CA 1
ATOM 619 C C . VAL A 1 81 ? 0.698 -17.686 8.550 1.00 97.06 81 VAL A C 1
ATOM 621 O O . VAL A 1 81 ? 0.378 -18.302 7.535 1.00 97.06 81 VAL A O 1
ATOM 624 N N . PRO A 1 82 ? 0.291 -18.087 9.778 1.00 98.12 82 PRO A N 1
ATOM 625 C CA . PRO A 1 82 ? -0.520 -19.293 9.953 1.00 98.12 82 PRO A CA 1
ATOM 626 C C . PRO A 1 82 ? -1.819 -19.273 9.139 1.00 98.12 82 PRO A C 1
ATOM 628 O O . PRO A 1 82 ? -2.137 -20.259 8.476 1.00 98.12 82 PRO A O 1
ATOM 631 N N . MET A 1 83 ? -2.542 -18.145 9.135 1.00 96.94 83 MET A N 1
ATOM 632 C CA . MET A 1 83 ? -3.772 -18.004 8.346 1.00 96.94 83 MET A CA 1
ATOM 633 C C . MET A 1 83 ? -3.499 -18.048 6.848 1.00 96.94 83 MET A C 1
ATOM 635 O O . MET A 1 83 ? -4.233 -18.711 6.122 1.00 96.94 83 MET A O 1
ATOM 639 N N . MET A 1 84 ? -2.448 -17.370 6.381 1.00 96.06 84 MET A N 1
ATOM 640 C CA . MET A 1 84 ? -2.076 -17.396 4.969 1.00 96.06 84 MET A CA 1
ATOM 641 C C . MET A 1 84 ? -1.769 -18.816 4.497 1.00 96.06 84 MET A C 1
ATOM 643 O O . MET A 1 84 ? -2.280 -19.235 3.464 1.00 96.06 84 MET A O 1
ATOM 647 N N . THR A 1 85 ? -0.956 -19.561 5.251 1.00 96.62 85 THR A N 1
ATOM 648 C CA . THR A 1 85 ? -0.556 -20.918 4.861 1.00 96.62 85 THR A CA 1
ATOM 649 C C . THR A 1 85 ? -1.708 -21.908 4.950 1.00 96.62 85 THR A C 1
ATOM 651 O O . THR A 1 85 ? -1.811 -22.768 4.084 1.00 96.62 85 THR A O 1
ATOM 654 N N . ALA A 1 86 ? -2.588 -21.780 5.950 1.00 98.00 86 ALA A N 1
ATOM 655 C CA . ALA A 1 86 ? -3.775 -22.625 6.054 1.00 98.00 86 ALA A CA 1
ATOM 656 C C . ALA A 1 86 ? -4.734 -22.372 4.882 1.00 98.00 86 ALA A C 1
ATOM 658 O O . ALA A 1 86 ? -5.134 -23.309 4.203 1.00 98.00 86 ALA A O 1
ATOM 659 N N . LEU A 1 87 ? -5.026 -21.102 4.578 1.00 96.44 87 LEU A N 1
ATOM 660 C CA . LEU A 1 87 ? -5.899 -20.742 3.459 1.00 96.44 87 LEU A CA 1
ATOM 661 C C . LEU A 1 87 ? -5.335 -21.207 2.115 1.00 96.44 87 LEU A C 1
ATOM 663 O O . LEU A 1 87 ? -6.069 -21.807 1.341 1.00 96.44 87 LEU A O 1
ATOM 667 N N . ALA A 1 88 ? -4.050 -20.967 1.849 1.00 95.69 88 ALA A N 1
ATOM 668 C CA . ALA A 1 88 ? -3.421 -21.412 0.605 1.00 95.69 88 ALA A CA 1
ATOM 669 C C . ALA A 1 88 ? -3.415 -22.945 0.476 1.00 95.69 88 ALA A C 1
ATOM 671 O O . ALA A 1 88 ? -3.643 -23.482 -0.603 1.00 95.69 88 ALA A O 1
ATOM 672 N N . ASN A 1 89 ? -3.187 -23.668 1.577 1.00 97.50 89 ASN A N 1
ATOM 673 C CA . ASN A 1 89 ? -3.239 -25.128 1.575 1.00 97.50 89 ASN A CA 1
ATOM 674 C C . ASN A 1 89 ? -4.653 -25.663 1.305 1.00 97.50 89 ASN A C 1
ATOM 676 O O . ASN A 1 89 ? -4.816 -26.598 0.525 1.00 97.50 89 ASN A O 1
ATOM 680 N N . ASP A 1 90 ? -5.658 -25.081 1.958 1.00 98.06 90 ASP A N 1
ATOM 681 C CA . ASP A 1 90 ? -7.018 -25.622 1.963 1.00 98.06 90 ASP A CA 1
ATOM 682 C C . ASP A 1 90 ? -7.843 -25.167 0.748 1.00 98.06 90 ASP A C 1
ATOM 684 O O . ASP A 1 90 ? -8.756 -25.87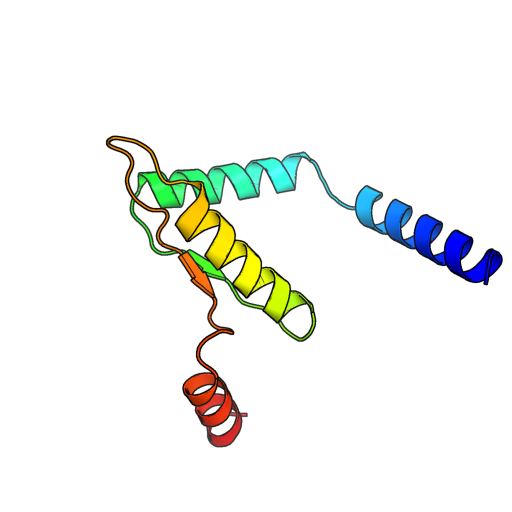9 0.327 1.00 98.06 90 ASP A O 1
ATOM 688 N N . MET A 1 91 ? -7.546 -23.989 0.187 1.00 95.94 91 MET A N 1
ATOM 689 C CA . MET A 1 91 ? -8.363 -23.343 -0.853 1.00 95.94 91 MET A CA 1
ATOM 690 C C . MET A 1 91 ? -7.646 -23.160 -2.199 1.00 95.94 91 MET A C 1
ATOM 692 O O . MET A 1 91 ? -8.337 -22.977 -3.202 1.00 95.94 91 MET A O 1
ATOM 696 N N . GLY A 1 92 ? -6.308 -23.224 -2.239 1.00 75.81 92 GLY A N 1
ATOM 697 C CA . GLY A 1 92 ? -5.493 -22.971 -3.437 1.00 75.81 92 GLY A CA 1
ATOM 698 C C . GLY A 1 92 ? -5.114 -21.507 -3.616 1.00 75.81 92 GLY A C 1
ATOM 699 O O . GLY A 1 92 ? -5.753 -20.836 -4.456 1.00 75.81 92 GLY A O 1
#

Solvent-accessible surface area (backbone atoms only — not comparable to full-atom values): 5242 Å² total; per-residue (Å²): 108,73,67,57,53,52,53,49,53,54,51,50,52,56,58,58,71,70,60,55,68,66,61,52,50,52,53,50,51,54,52,50,49,34,48,74,71,68,41,79,46,78,34,67,47,65,74,76,42,21,57,49,21,44,49,51,23,52,47,45,42,59,72,53,64,51,92,96,48,69,70,40,46,50,40,31,68,63,74,46,55,70,60,52,54,49,48,45,72,75,71,103

Nearest PDB structures (foldseek):
  1tk9-assembly1_D  TM=8.348E-01  e=2.952E-03  Campylobacter jejuni
  1x92-assembly1_B  TM=8.223E-01  e=1.303E-02  Pseudomonas aeruginosa
  4u6n-assembly1_A  TM=8.179E-01  e=9.948E-03  Escherichia coli K-12
  2x3y-assembly2_H  TM=7.567E-01  e=1.954E-02  Burkholderia pseudomallei K96243
  5by2-assembly1_A  TM=8.292E-01  e=3.352E-02  Colwellia psychrerythraea 34H

Foldseek 3Di:
DVVVVVVVVVVVVVVVVPDDPVVVVVVVVVQVVCQVVVHAAEFEDPDVSRVVRQVVQVCQQPVQDDVVGDGRRYDYPSPPVVVVVVCVVPPD

Mean predicted aligned error: 3.69 Å

Sequence (92 aa):
MKDHLRGYLTRLHAALATISAEQLAELSDRLYRSYQDGKQVFVLGNGGSASTASHMAADLAKNTIGANMRRFRIMSLNDNVPMMTALANDMG

Secondary structure (DSSP, 8-state):
-HHHHHHHHHHHHHHHHT--HHHHHHHHHHHHHHHHTTPPEEE--STHHHHHHHHHHHHHHHHT--TTPPPP-EEETTS-HHHHHHHHHHH-

pLDDT: mean 95.53, std 3.96, range [75.81, 98.44]